Protein AF-K6YHX3-F1 (afdb_monomer_lite)

pLDDT: mean 87.64, std 15.16, range [45.12, 97.81]

Organism: NCBI:txid1128912

Secondary structure (DSSP, 8-state):
--HHHHHHHHHHHHHHHHHHTT--HHHHHHHHHHHHHHHHHHHH-HHHHHHHHHHHHHHHTT---GGGGGG-

Radius of gyration: 14.98 Å; chains: 1; bounding box: 31×29×38 Å

Structure (mmCIF, N/CA/C/O backbone):
data_AF-K6YHX3-F1
#
_entry.id   AF-K6YHX3-F1
#
loop_
_atom_site.group_PDB
_atom_site.id
_atom_site.type_symbol
_atom_site.label_atom_id
_atom_site.label_al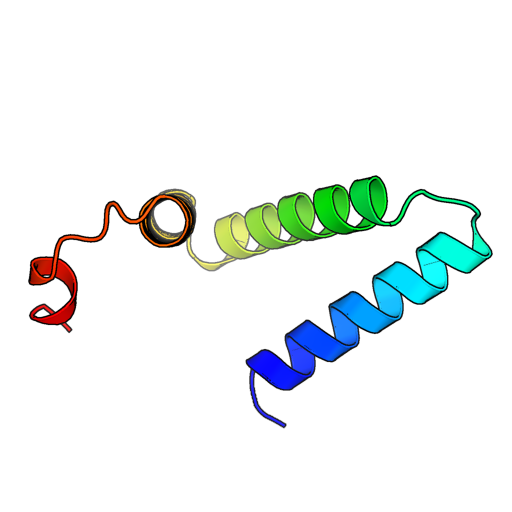t_id
_atom_site.label_comp_id
_atom_site.label_asym_id
_atom_site.label_entity_id
_atom_site.label_seq_id
_atom_site.pdbx_PDB_ins_code
_atom_site.Cartn_x
_atom_site.Cartn_y
_atom_site.Cartn_z
_atom_site.occupancy
_atom_site.B_iso_or_equiv
_atom_site.auth_seq_id
_atom_site.auth_comp_id
_atom_site.auth_asym_id
_atom_site.auth_atom_id
_atom_site.pdbx_PDB_model_num
ATOM 1 N N . MET A 1 1 ? -1.761 20.139 -7.127 1.00 69.62 1 MET A N 1
ATOM 2 C CA . MET A 1 1 ? -1.137 18.820 -6.873 1.00 69.62 1 MET A CA 1
ATOM 3 C C . MET A 1 1 ? -2.038 17.730 -7.430 1.00 69.62 1 MET A C 1
ATOM 5 O O . MET A 1 1 ? -3.242 17.806 -7.230 1.00 69.62 1 MET A O 1
ATOM 9 N N . SER A 1 2 ? -1.490 16.755 -8.153 1.00 92.94 2 SER A N 1
ATOM 10 C CA . SER A 1 2 ? -2.228 15.570 -8.608 1.00 92.94 2 SER A CA 1
ATOM 11 C C . SER A 1 2 ? -2.325 14.519 -7.493 1.00 92.94 2 SER A C 1
ATOM 13 O O . SER A 1 2 ? -1.508 14.512 -6.567 1.00 92.94 2 SER A O 1
ATOM 15 N N . LYS A 1 3 ? -3.270 13.575 -7.610 1.00 90.50 3 LYS A N 1
ATOM 16 C CA . LYS A 1 3 ? -3.369 12.423 -6.692 1.00 90.50 3 LYS A CA 1
ATOM 17 C C . LYS A 1 3 ? -2.041 11.663 -6.545 1.00 90.50 3 LYS A C 1
ATOM 19 O O . LYS A 1 3 ? -1.691 11.231 -5.455 1.00 90.50 3 LYS A O 1
ATOM 24 N N . TYR A 1 4 ? -1.261 11.579 -7.624 1.00 90.88 4 TYR A N 1
ATOM 25 C CA . TYR A 1 4 ? 0.043 10.918 -7.622 1.00 90.88 4 TYR A CA 1
ATOM 26 C C . TYR A 1 4 ? 1.126 11.743 -6.925 1.00 90.88 4 TYR A C 1
ATOM 28 O O . TYR A 1 4 ? 1.981 11.164 -6.269 1.00 90.88 4 TYR A O 1
ATOM 36 N N . SER A 1 5 ? 1.105 13.078 -7.027 1.00 93.69 5 SER A N 1
ATOM 37 C CA . SER A 1 5 ? 2.057 13.905 -6.268 1.00 93.69 5 SER A CA 1
ATOM 38 C C . SER A 1 5 ? 1.817 13.835 -4.760 1.00 93.69 5 SER A C 1
ATOM 40 O O . SER A 1 5 ? 2.783 13.827 -4.011 1.00 93.69 5 SER A O 1
ATOM 42 N N . ILE A 1 6 ? 0.556 13.711 -4.325 1.00 93.69 6 ILE A N 1
ATOM 43 C CA . ILE A 1 6 ? 0.221 13.523 -2.906 1.00 93.69 6 ILE A CA 1
ATOM 44 C C . ILE A 1 6 ? 0.772 12.179 -2.421 1.00 93.69 6 ILE A C 1
ATOM 46 O O . ILE A 1 6 ? 1.503 12.138 -1.441 1.00 93.69 6 ILE A O 1
ATOM 50 N N . ALA A 1 7 ? 0.507 11.096 -3.160 1.00 93.50 7 ALA A N 1
ATOM 51 C CA . ALA A 1 7 ? 1.025 9.772 -2.818 1.00 93.50 7 ALA A CA 1
ATOM 52 C C . ALA A 1 7 ? 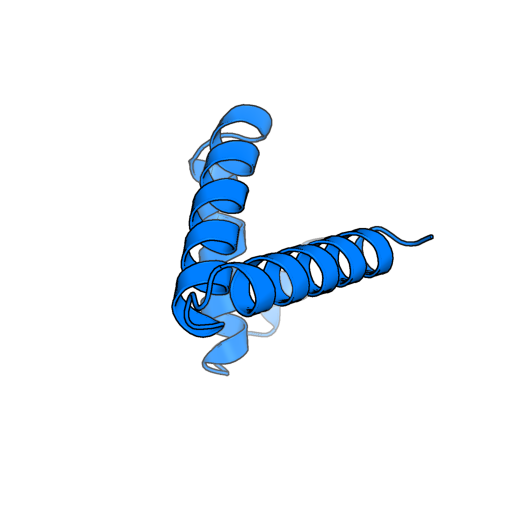2.564 9.731 -2.762 1.00 93.50 7 ALA A C 1
ATOM 54 O O . ALA A 1 7 ? 3.126 9.134 -1.850 1.00 93.50 7 ALA A O 1
ATOM 55 N N . LYS A 1 8 ? 3.251 10.399 -3.701 1.00 94.44 8 LYS A N 1
ATOM 56 C CA . LYS A 1 8 ? 4.719 10.509 -3.689 1.00 94.44 8 LYS A CA 1
ATOM 57 C C . LYS A 1 8 ? 5.240 11.227 -2.448 1.00 94.44 8 LYS A C 1
ATOM 59 O O . LYS A 1 8 ? 6.237 10.783 -1.893 1.00 94.44 8 LYS A O 1
ATOM 64 N N . GLN A 1 9 ? 4.573 12.300 -2.023 1.00 96.25 9 GLN A N 1
ATOM 65 C CA . GLN A 1 9 ? 4.958 13.005 -0.804 1.00 96.25 9 GLN A CA 1
ATOM 66 C C . GLN A 1 9 ? 4.772 12.109 0.424 1.00 96.25 9 GLN A C 1
ATOM 68 O O . GLN A 1 9 ? 5.705 11.971 1.199 1.00 96.25 9 GLN A O 1
ATOM 73 N N . CYS A 1 10 ? 3.641 11.406 0.542 1.00 95.81 10 CYS A N 1
ATOM 74 C CA . CYS A 1 10 ? 3.418 10.479 1.655 1.00 95.81 10 CYS A CA 1
ATOM 75 C C . CYS A 1 10 ? 4.475 9.365 1.727 1.00 95.81 10 CYS A C 1
ATOM 77 O O . CYS A 1 10 ? 4.875 8.978 2.818 1.00 95.81 10 CYS A O 1
ATOM 79 N N . ILE A 1 11 ? 4.935 8.856 0.578 1.00 96.88 11 ILE A N 1
ATOM 80 C CA . ILE A 1 11 ? 6.034 7.881 0.531 1.00 96.88 11 ILE A CA 1
ATOM 81 C C . ILE A 1 11 ? 7.339 8.518 1.020 1.00 96.88 11 ILE A C 1
ATOM 83 O O . ILE A 1 11 ? 8.036 7.916 1.827 1.00 96.88 11 ILE A O 1
ATOM 87 N N . ALA A 1 12 ? 7.664 9.729 0.557 1.00 97.38 12 ALA A N 1
ATOM 88 C CA . ALA A 1 12 ? 8.870 10.431 0.991 1.00 97.38 12 ALA A CA 1
ATOM 89 C C . ALA A 1 12 ? 8.867 10.687 2.506 1.00 97.38 12 ALA A C 1
ATOM 91 O O . ALA A 1 12 ? 9.874 10.445 3.165 1.00 97.38 12 ALA A O 1
ATOM 92 N N . ASP A 1 13 ? 7.725 11.102 3.055 1.00 97.19 13 ASP A N 1
ATOM 93 C CA . ASP A 1 13 ? 7.556 11.343 4.488 1.00 97.19 13 ASP A CA 1
ATOM 94 C C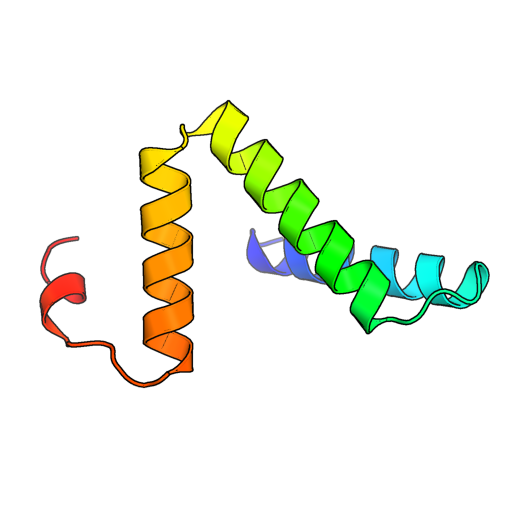 . ASP A 1 13 ? 7.708 10.038 5.293 1.00 97.19 13 ASP A C 1
ATOM 96 O O . ASP A 1 13 ? 8.377 10.021 6.324 1.00 97.19 13 ASP A O 1
ATOM 100 N N . ALA A 1 14 ? 7.146 8.925 4.802 1.00 96.38 14 ALA A N 1
ATOM 101 C CA . ALA A 1 14 ? 7.273 7.615 5.443 1.00 96.38 14 ALA A CA 1
ATOM 102 C C . ALA A 1 14 ? 8.725 7.108 5.466 1.00 96.38 14 ALA A C 1
ATOM 104 O O . ALA A 1 14 ? 9.167 6.576 6.480 1.00 96.38 14 ALA A O 1
ATOM 105 N N . LEU A 1 15 ? 9.473 7.299 4.375 1.00 97.69 15 LEU A N 1
ATOM 106 C CA . LEU A 1 15 ? 10.888 6.923 4.300 1.00 97.69 15 LEU A CA 1
ATOM 107 C C . LEU A 1 15 ? 11.768 7.810 5.191 1.00 97.69 15 LEU A C 1
ATOM 109 O O . LEU A 1 15 ? 12.690 7.315 5.832 1.00 97.69 15 LEU A O 1
ATOM 113 N N . ALA A 1 16 ? 11.464 9.108 5.282 1.00 97.81 16 ALA A N 1
ATOM 114 C CA . ALA A 1 16 ? 12.173 10.007 6.189 1.00 97.81 16 ALA A CA 1
ATOM 115 C C . ALA A 1 16 ? 11.982 9.578 7.654 1.00 97.81 16 ALA A C 1
ATOM 117 O O . ALA A 1 16 ? 12.964 9.414 8.376 1.00 97.81 16 ALA A O 1
ATOM 118 N N . ALA A 1 17 ? 10.738 9.302 8.061 1.00 96.88 17 ALA A N 1
ATOM 119 C CA . ALA A 1 17 ? 10.430 8.807 9.402 1.00 96.88 17 ALA A CA 1
ATOM 120 C C . ALA A 1 17 ? 11.075 7.437 9.683 1.00 96.88 17 ALA A C 1
ATOM 122 O O . ALA A 1 17 ? 11.592 7.206 10.774 1.00 96.88 17 ALA A O 1
ATOM 123 N N . ALA A 1 18 ? 11.100 6.536 8.695 1.00 97.06 18 ALA A N 1
ATOM 124 C CA . ALA A 1 18 ? 11.775 5.247 8.823 1.00 97.06 18 ALA A CA 1
ATOM 125 C C . ALA A 1 18 ? 13.280 5.415 9.073 1.00 97.06 18 ALA A C 1
ATOM 127 O O . ALA A 1 18 ? 13.829 4.775 9.969 1.00 97.06 18 ALA A O 1
ATOM 128 N N . SER A 1 19 ? 13.931 6.330 8.347 1.00 96.56 19 SER A N 1
ATOM 129 C CA . SER A 1 19 ? 15.347 6.639 8.548 1.00 96.56 19 SER A CA 1
ATOM 130 C C . SER A 1 19 ? 15.636 7.226 9.933 1.00 96.56 19 SER A C 1
ATOM 132 O O . SER A 1 19 ? 16.691 6.931 10.490 1.00 96.56 19 SER A O 1
ATOM 134 N N . GLU A 1 20 ? 14.744 8.054 10.483 1.00 97.50 20 GLU A N 1
ATOM 135 C CA . GLU A 1 20 ? 14.891 8.621 11.834 1.00 97.50 20 GLU A CA 1
ATOM 136 C C . GLU A 1 20 ? 14.798 7.536 12.920 1.00 97.50 20 GLU A C 1
ATOM 138 O O . GLU A 1 20 ? 15.570 7.541 13.879 1.00 97.50 20 GLU A O 1
ATOM 143 N N . GLU A 1 21 ? 13.913 6.558 12.725 1.00 96.25 21 GLU A N 1
ATOM 144 C CA . GLU A 1 21 ? 13.653 5.457 13.662 1.00 96.25 21 GLU A CA 1
ATOM 145 C C . GLU A 1 21 ? 14.527 4.208 13.408 1.00 96.25 21 GLU A C 1
ATOM 147 O O . GLU A 1 21 ? 14.378 3.191 14.084 1.00 96.25 21 GLU A O 1
ATOM 152 N N . ASN A 1 22 ? 15.471 4.264 12.457 1.00 96.06 22 ASN A N 1
ATOM 153 C CA . ASN A 1 22 ? 16.295 3.126 12.007 1.00 96.06 22 ASN A CA 1
ATOM 154 C C . ASN A 1 22 ? 15.475 1.903 11.542 1.00 96.06 22 ASN A C 1
ATOM 156 O O . ASN A 1 22 ? 15.881 0.752 11.726 1.00 96.06 22 ASN A O 1
ATOM 160 N N . ILE A 1 23 ? 14.320 2.149 10.931 1.00 97.06 23 ILE A N 1
ATOM 161 C CA . ILE A 1 23 ? 13.475 1.136 10.295 1.00 97.06 23 ILE A CA 1
ATOM 162 C C . ILE A 1 23 ? 13.932 0.963 8.843 1.00 97.06 23 ILE A C 1
ATOM 164 O O . ILE A 1 23 ? 14.294 1.929 8.176 1.00 97.06 23 ILE A O 1
ATOM 168 N N . ASN A 1 24 ? 13.915 -0.271 8.335 1.00 97.19 24 ASN A N 1
ATOM 169 C CA . ASN A 1 24 ? 14.233 -0.533 6.934 1.00 97.19 24 ASN A CA 1
ATOM 170 C C . ASN A 1 24 ? 13.166 0.088 6.019 1.00 97.19 24 ASN A C 1
ATOM 172 O O . ASN A 1 24 ? 11.971 -0.136 6.217 1.00 97.19 24 ASN A O 1
ATOM 176 N N . ASP A 1 25 ? 13.598 0.797 4.977 1.00 96.31 25 ASP A N 1
ATOM 177 C CA . ASP A 1 25 ? 12.727 1.361 3.940 1.00 96.31 25 ASP A CA 1
ATOM 178 C C . ASP A 1 25 ? 11.712 0.341 3.402 1.00 96.31 25 ASP A C 1
ATOM 180 O O . ASP A 1 25 ? 10.550 0.675 3.180 1.00 96.31 25 ASP A O 1
ATOM 184 N N . SER A 1 26 ? 12.129 -0.917 3.225 1.00 95.88 26 SER A N 1
ATOM 185 C CA . SER A 1 26 ? 11.255 -1.990 2.737 1.00 95.88 26 SER A CA 1
ATOM 186 C C . SER A 1 26 ? 10.120 -2.283 3.721 1.00 95.88 26 SER A C 1
ATOM 188 O O . SER A 1 26 ? 8.964 -2.327 3.307 1.00 95.88 26 SER A O 1
ATOM 190 N N . ASP A 1 27 ? 10.420 -2.380 5.019 1.00 96.44 27 ASP A N 1
ATOM 191 C CA . ASP A 1 27 ? 9.420 -2.635 6.064 1.00 96.44 27 ASP A CA 1
ATOM 192 C C . ASP A 1 27 ? 8.423 -1.468 6.167 1.00 96.44 27 ASP A C 1
ATOM 194 O O . ASP A 1 27 ? 7.211 -1.666 6.295 1.00 96.44 27 ASP A O 1
ATOM 198 N N . ALA A 1 28 ? 8.919 -0.231 6.054 1.00 97.00 28 ALA A N 1
ATOM 199 C CA . ALA A 1 28 ? 8.088 0.969 6.062 1.00 97.00 28 ALA A CA 1
ATOM 200 C C . ALA A 1 28 ? 7.149 1.029 4.844 1.00 97.00 28 ALA A C 1
ATOM 202 O O . ALA A 1 28 ? 5.964 1.351 4.978 1.00 97.00 28 ALA A O 1
ATOM 203 N N . LEU A 1 29 ? 7.649 0.683 3.654 1.00 96.75 29 LEU A N 1
ATOM 204 C CA . LEU A 1 29 ? 6.849 0.626 2.429 1.00 96.75 29 LEU A CA 1
ATOM 205 C C . LEU A 1 29 ? 5.815 -0.506 2.469 1.00 96.75 29 LEU A C 1
ATOM 207 O O . LEU A 1 29 ? 4.675 -0.299 2.048 1.00 96.75 29 LEU A O 1
ATOM 211 N N . GLU A 1 30 ? 6.167 -1.675 3.005 1.00 96.19 30 GLU A N 1
ATOM 212 C CA . GLU A 1 30 ? 5.226 -2.780 3.212 1.00 96.19 30 GLU A CA 1
ATOM 213 C C . GLU A 1 30 ? 4.085 -2.366 4.148 1.00 96.19 30 GLU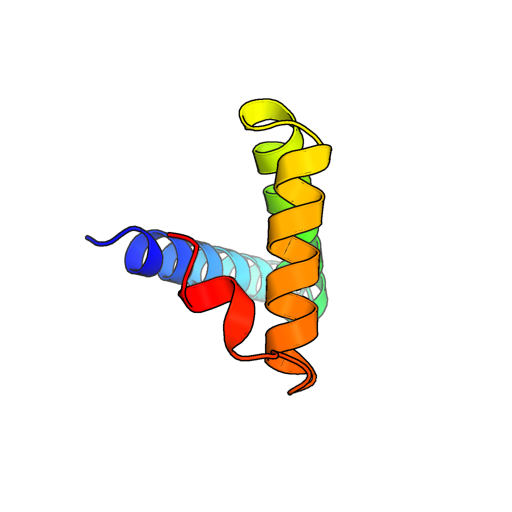 A C 1
ATOM 215 O O . GLU A 1 30 ? 2.906 -2.515 3.802 1.00 96.19 30 GLU A O 1
ATOM 220 N N . ALA A 1 31 ? 4.413 -1.759 5.292 1.00 96.69 31 ALA A N 1
ATOM 221 C CA . ALA A 1 31 ? 3.422 -1.245 6.233 1.00 96.69 31 ALA A CA 1
ATOM 222 C C . ALA A 1 31 ? 2.515 -0.175 5.597 1.00 96.69 31 ALA A C 1
ATOM 224 O O . ALA A 1 31 ? 1.296 -0.168 5.825 1.00 96.69 31 ALA A O 1
ATOM 225 N N . LEU A 1 32 ? 3.081 0.700 4.759 1.00 96.44 32 LEU A N 1
ATOM 226 C CA . LEU A 1 32 ? 2.335 1.722 4.026 1.00 96.44 32 LEU A CA 1
ATOM 227 C C . LEU A 1 32 ? 1.335 1.094 3.041 1.00 96.44 32 LEU A C 1
ATOM 229 O O . LEU A 1 32 ? 0.172 1.504 3.003 1.00 96.44 32 LEU A O 1
ATOM 233 N N . ILE A 1 33 ? 1.755 0.078 2.281 1.00 95.19 33 ILE A N 1
ATOM 234 C CA . ILE A 1 33 ? 0.890 -0.645 1.336 1.00 95.19 33 ILE A CA 1
ATOM 235 C C . ILE A 1 33 ? -0.252 -1.343 2.079 1.00 95.19 33 ILE A C 1
ATOM 237 O O . ILE A 1 33 ? -1.414 -1.163 1.710 1.00 95.19 33 ILE A O 1
ATOM 241 N N . ILE A 1 34 ? 0.045 -2.088 3.148 1.00 95.94 34 ILE A N 1
ATOM 242 C CA . ILE A 1 34 ? -0.967 -2.790 3.957 1.00 95.94 34 ILE A CA 1
ATOM 243 C C . ILE A 1 34 ? -2.002 -1.797 4.503 1.00 95.94 34 ILE A C 1
ATOM 245 O O . ILE A 1 34 ? -3.212 -2.022 4.397 1.00 95.94 34 ILE A O 1
ATOM 249 N N . SER A 1 35 ? -1.537 -0.659 5.021 1.00 96.56 35 SER A N 1
ATOM 250 C CA . SER A 1 35 ? -2.402 0.396 5.555 1.00 96.56 35 SER A CA 1
ATOM 251 C C . SER A 1 35 ? -3.288 1.016 4.471 1.00 96.56 35 SER A C 1
ATOM 253 O O . SER A 1 35 ? -4.490 1.202 4.677 1.00 96.56 35 SER A O 1
ATOM 255 N N . ALA A 1 36 ? -2.735 1.290 3.286 1.00 95.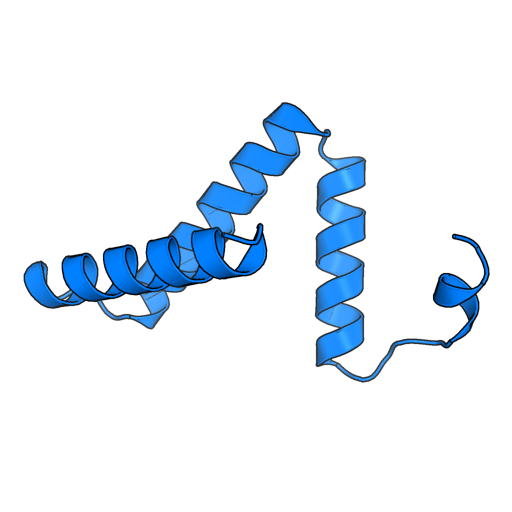50 36 ALA A N 1
ATOM 256 C CA . ALA A 1 36 ? -3.496 1.819 2.157 1.00 95.50 36 ALA A CA 1
ATOM 257 C C . ALA A 1 36 ? -4.567 0.828 1.668 1.00 95.50 36 ALA A C 1
ATOM 259 O O . ALA A 1 36 ? -5.708 1.223 1.421 1.00 95.50 36 ALA A O 1
ATOM 260 N N . ILE A 1 37 ? -4.238 -0.465 1.590 1.00 96.00 37 ILE A N 1
ATOM 261 C CA . ILE A 1 37 ? -5.179 -1.537 1.229 1.00 96.00 37 ILE A CA 1
ATOM 262 C C . ILE A 1 37 ? -6.340 -1.599 2.225 1.00 96.00 37 ILE A C 1
ATOM 264 O O . ILE A 1 37 ? -7.500 -1.705 1.812 1.00 96.00 37 ILE A O 1
ATOM 268 N N . ALA A 1 38 ? -6.060 -1.487 3.526 1.00 96.94 38 ALA A N 1
ATOM 269 C CA . ALA A 1 38 ? -7.097 -1.456 4.553 1.00 96.94 38 ALA A CA 1
ATOM 270 C C . ALA A 1 38 ? -8.036 -0.248 4.374 1.00 96.94 38 ALA A C 1
ATOM 272 O O . ALA A 1 38 ? -9.258 -0.403 4.396 1.00 96.94 38 ALA A O 1
ATOM 273 N N . GLN A 1 39 ? -7.488 0.942 4.104 1.00 96.75 39 GLN A N 1
ATOM 274 C CA . GLN A 1 39 ? -8.287 2.152 3.876 1.00 96.75 39 GLN A CA 1
ATOM 275 C C . GLN A 1 39 ? -9.155 2.070 2.613 1.00 96.75 39 GLN A C 1
ATOM 277 O O . GLN A 1 39 ? -10.329 2.449 2.636 1.00 96.75 39 GLN A O 1
ATOM 282 N N . ILE A 1 40 ? -8.625 1.531 1.513 1.00 95.44 40 ILE A N 1
ATOM 283 C CA . ILE A 1 40 ? -9.412 1.321 0.287 1.00 95.44 40 ILE A CA 1
ATOM 284 C C . ILE A 1 40 ? -10.509 0.286 0.545 1.00 95.44 40 ILE A C 1
ATOM 286 O O . ILE A 1 40 ? -11.648 0.482 0.132 1.00 95.44 40 ILE A O 1
ATOM 290 N N . THR A 1 41 ? -10.212 -0.775 1.296 1.00 96.19 41 THR A N 1
ATOM 291 C CA . THR A 1 41 ? -11.206 -1.795 1.661 1.00 96.19 41 THR A CA 1
ATOM 292 C C . THR A 1 41 ? -12.347 -1.207 2.480 1.00 96.19 41 THR A C 1
ATOM 294 O O . THR A 1 41 ? -13.505 -1.515 2.204 1.00 96.19 41 THR A O 1
ATOM 297 N N . ASN A 1 42 ? -12.045 -0.306 3.415 1.00 97.06 42 ASN A N 1
ATOM 298 C CA . ASN A 1 42 ? -13.059 0.381 4.212 1.00 97.06 42 ASN A CA 1
ATOM 299 C C . ASN A 1 42 ? -13.912 1.358 3.385 1.00 97.06 42 ASN A C 1
ATOM 301 O O . ASN A 1 42 ? -15.099 1.509 3.655 1.00 97.06 42 ASN A O 1
ATOM 305 N N . THR A 1 43 ? -13.329 2.026 2.386 1.00 96.50 43 THR A N 1
ATOM 306 C CA . THR A 1 43 ? -14.006 3.098 1.628 1.00 96.50 43 THR A CA 1
ATOM 307 C C . THR A 1 43 ? -14.697 2.623 0.349 1.00 96.50 43 THR A C 1
ATOM 309 O O . THR A 1 43 ? -15.738 3.161 -0.018 1.00 96.50 43 THR A O 1
ATOM 312 N N . ALA A 1 44 ? -14.140 1.623 -0.334 1.00 94.00 44 ALA A N 1
ATOM 313 C CA . ALA A 1 44 ? -14.607 1.116 -1.627 1.00 94.00 44 ALA A CA 1
ATOM 314 C C . ALA A 1 44 ? -15.025 -0.367 -1.594 1.00 94.00 44 ALA A C 1
ATOM 316 O O . ALA A 1 44 ? -15.564 -0.877 -2.578 1.00 94.00 44 ALA A O 1
ATOM 317 N N . GLY A 1 45 ? -14.799 -1.058 -0.473 1.00 95.81 45 GLY A N 1
ATOM 318 C CA . GLY A 1 45 ? -15.133 -2.467 -0.290 1.00 95.81 45 GLY A CA 1
ATOM 319 C C . GLY A 1 45 ? -14.060 -3.430 -0.806 1.00 95.81 45 GLY A C 1
ATOM 320 O O . GLY A 1 45 ? -13.324 -3.152 -1.753 1.00 95.81 45 GLY A O 1
ATOM 321 N N . ALA A 1 46 ? -14.018 -4.623 -0.206 1.00 93.88 46 ALA A N 1
ATOM 322 C CA . ALA A 1 46 ? -12.990 -5.635 -0.465 1.00 93.88 46 ALA A CA 1
ATOM 323 C C . ALA A 1 46 ? -12.891 -6.059 -1.940 1.00 93.88 46 ALA A C 1
ATOM 325 O O . ALA A 1 46 ? -11.789 -6.234 -2.457 1.00 93.88 46 ALA A O 1
ATOM 326 N N . LYS A 1 47 ? -14.030 -6.175 -2.641 1.00 95.00 47 LYS A N 1
ATOM 327 C CA . LYS A 1 47 ? -14.054 -6.545 -4.065 1.00 95.00 47 LYS A CA 1
ATOM 328 C C . LYS A 1 47 ? -13.289 -5.533 -4.916 1.00 95.00 47 LYS A C 1
ATOM 330 O O . LYS A 1 47 ? -12.447 -5.921 -5.720 1.00 95.00 47 LYS A O 1
ATOM 335 N N . ARG A 1 48 ? -13.549 -4.238 -4.713 1.00 91.81 48 ARG A N 1
ATOM 336 C CA . ARG A 1 48 ? -12.902 -3.184 -5.494 1.00 91.81 48 ARG A CA 1
ATOM 337 C C . ARG A 1 48 ? -11.410 -3.094 -5.190 1.00 91.81 48 ARG A C 1
ATOM 339 O O . ARG A 1 48 ? -10.617 -2.897 -6.107 1.00 91.81 48 ARG A O 1
ATOM 346 N N . THR A 1 49 ? -11.029 -3.261 -3.925 1.00 94.31 49 THR A N 1
ATOM 347 C CA . THR A 1 49 ? -9.620 -3.316 -3.524 1.00 94.31 49 THR A CA 1
ATOM 348 C C . THR A 1 49 ? -8.888 -4.461 -4.220 1.00 94.31 49 THR A C 1
ATOM 350 O O . THR A 1 49 ? -7.833 -4.236 -4.809 1.00 94.31 49 THR A O 1
ATOM 353 N N . ALA A 1 50 ? -9.468 -5.665 -4.211 1.00 93.56 50 ALA A N 1
ATOM 354 C CA . ALA A 1 50 ? -8.877 -6.839 -4.847 1.00 93.56 50 ALA A CA 1
ATOM 355 C C . ALA A 1 50 ? -8.689 -6.647 -6.361 1.00 93.56 50 ALA A C 1
ATOM 357 O O . ALA A 1 50 ? -7.623 -6.960 -6.878 1.00 93.56 50 ALA A O 1
ATOM 358 N N . GLU A 1 51 ? -9.678 -6.074 -7.058 1.00 93.19 51 GLU A N 1
ATOM 359 C CA . GLU A 1 51 ? -9.582 -5.771 -8.496 1.00 93.19 51 GLU A CA 1
ATOM 360 C C . GLU A 1 51 ? -8.412 -4.831 -8.826 1.00 93.19 51 GLU A C 1
ATOM 362 O O . GLU A 1 51 ? -7.703 -5.048 -9.806 1.00 93.19 51 GLU A O 1
ATOM 367 N N . ILE A 1 52 ? -8.205 -3.781 -8.023 1.00 91.81 52 ILE A N 1
ATOM 368 C CA . ILE A 1 52 ? -7.121 -2.812 -8.244 1.00 91.81 52 ILE A CA 1
ATOM 369 C C . ILE A 1 52 ? -5.756 -3.468 -8.011 1.00 91.81 52 ILE A C 1
ATOM 371 O O . ILE A 1 52 ? -4.839 -3.261 -8.802 1.00 91.81 52 ILE A O 1
ATOM 375 N N . ILE A 1 53 ? -5.621 -4.268 -6.951 1.00 92.38 53 ILE A N 1
ATOM 376 C CA . ILE A 1 53 ? -4.366 -4.963 -6.637 1.00 92.38 53 ILE A CA 1
ATOM 377 C C . ILE A 1 53 ? -4.039 -5.998 -7.715 1.00 92.38 53 ILE A C 1
ATOM 379 O O . ILE A 1 53 ? -2.921 -6.009 -8.222 1.00 92.38 53 ILE A O 1
ATOM 383 N N . ASP A 1 54 ? -5.005 -6.839 -8.094 1.00 91.12 54 ASP A N 1
ATOM 384 C CA . ASP A 1 54 ? -4.825 -7.849 -9.144 1.00 91.12 54 ASP A CA 1
ATOM 385 C C . ASP A 1 54 ? -4.411 -7.195 -10.470 1.00 91.12 54 ASP A C 1
ATOM 387 O O . ASP A 1 54 ? -3.490 -7.669 -11.133 1.00 91.12 54 ASP A O 1
ATOM 391 N N . TYR A 1 55 ? -5.013 -6.052 -10.819 1.00 86.94 55 TYR A N 1
ATOM 392 C CA . TYR A 1 55 ? -4.613 -5.277 -11.991 1.00 86.94 55 TYR A CA 1
ATOM 393 C C . TYR A 1 55 ? -3.142 -4.838 -11.933 1.00 86.94 55 TYR A C 1
ATOM 395 O O . TYR A 1 55 ? -2.400 -5.073 -12.888 1.00 86.94 55 TYR A O 1
ATOM 403 N N . GLU A 1 56 ? -2.698 -4.229 -10.830 1.00 87.69 56 GLU A N 1
ATOM 404 C CA . GLU A 1 56 ? -1.314 -3.753 -10.717 1.00 87.69 56 GLU A CA 1
ATOM 405 C C . GLU A 1 56 ? -0.305 -4.910 -10.689 1.00 87.69 56 GLU A C 1
ATOM 407 O O . GLU A 1 56 ? 0.730 -4.840 -11.350 1.00 87.69 56 GLU A O 1
ATOM 412 N N . LEU A 1 57 ? -0.620 -6.021 -10.016 1.00 88.88 57 LEU A N 1
ATOM 413 C CA . LEU A 1 57 ? 0.236 -7.213 -10.009 1.00 88.88 57 LEU A CA 1
ATOM 414 C C . LEU A 1 57 ? 0.362 -7.842 -11.406 1.00 88.88 57 LEU A C 1
ATOM 416 O O . LEU A 1 57 ? 1.454 -8.250 -11.817 1.00 88.88 57 LEU A O 1
ATOM 420 N N . ARG A 1 58 ? -0.730 -7.882 -12.180 1.00 83.31 58 ARG A N 1
ATOM 421 C CA . ARG A 1 58 ? -0.705 -8.329 -13.584 1.00 83.31 58 ARG A CA 1
ATOM 422 C C . ARG A 1 58 ? 0.085 -7.385 -14.480 1.00 83.31 58 ARG A C 1
ATOM 424 O O . ARG A 1 58 ? 0.782 -7.843 -15.381 1.00 83.31 58 ARG A O 1
ATOM 431 N N . ASN A 1 59 ? 0.006 -6.082 -14.226 1.00 81.56 59 ASN A N 1
ATOM 432 C CA . ASN A 1 59 ? 0.784 -5.086 -14.955 1.00 81.56 59 ASN A CA 1
ATOM 433 C C . ASN A 1 59 ? 2.289 -5.268 -14.717 1.00 81.56 59 ASN A C 1
ATOM 435 O O . ASN A 1 59 ? 3.064 -5.349 -15.667 1.00 81.56 59 ASN A O 1
ATOM 439 N N . ILE A 1 60 ? 2.693 -5.412 -13.452 1.00 83.25 60 ILE A N 1
ATOM 440 C CA . ILE A 1 60 ? 4.096 -5.607 -13.057 1.00 83.25 60 ILE A CA 1
ATOM 441 C C . ILE A 1 60 ? 4.661 -6.914 -13.631 1.00 83.25 60 ILE A C 1
ATOM 443 O O . ILE A 1 60 ? 5.805 -6.947 -14.077 1.00 83.25 60 ILE A O 1
ATOM 447 N N . SER A 1 61 ? 3.858 -7.980 -13.671 1.00 74.88 61 SER A N 1
ATOM 448 C CA . SER A 1 61 ? 4.255 -9.273 -14.249 1.00 74.88 61 SER A CA 1
ATOM 449 C C . SER A 1 61 ? 4.234 -9.312 -15.784 1.00 74.88 61 SER A C 1
ATOM 451 O O . SER A 1 61 ? 4.555 -10.345 -16.369 1.00 74.88 61 SER A O 1
ATOM 453 N N . GLY A 1 62 ? 3.873 -8.209 -16.454 1.00 68.19 62 GLY A N 1
ATOM 454 C CA . GLY A 1 62 ? 3.777 -8.142 -17.915 1.00 68.19 62 GLY A CA 1
ATOM 455 C C . GLY A 1 62 ? 2.621 -8.963 -18.501 1.00 68.19 62 GLY A C 1
ATOM 456 O O . GLY A 1 62 ? 2.595 -9.213 -19.703 1.00 68.19 62 GLY A O 1
ATOM 457 N N . ALA A 1 63 ? 1.663 -9.376 -17.668 1.00 62.00 63 ALA A N 1
ATOM 458 C CA . ALA A 1 63 ? 0.544 -10.246 -18.022 1.00 62.00 63 ALA A CA 1
ATOM 459 C C . ALA A 1 63 ? -0.722 -9.479 -18.459 1.00 62.00 63 ALA A C 1
ATOM 461 O O . ALA A 1 63 ? -1.798 -10.071 -18.563 1.00 62.00 63 ALA A O 1
ATOM 462 N N . LEU A 1 64 ? -0.638 -8.160 -18.681 1.00 57.50 64 LEU A N 1
ATOM 463 C CA . LEU A 1 64 ? -1.799 -7.357 -19.068 1.00 57.50 64 LEU A CA 1
ATOM 464 C C . LEU A 1 64 ? -2.185 -7.580 -20.534 1.00 57.50 64 LEU A C 1
ATOM 466 O O . LEU A 1 64 ? -1.577 -7.039 -21.460 1.00 57.50 64 LEU A O 1
ATOM 470 N N . ASP A 1 65 ? -3.260 -8.342 -20.709 1.00 54.69 65 ASP A N 1
ATOM 471 C CA . ASP A 1 65 ? -4.006 -8.428 -21.955 1.00 54.69 65 ASP A CA 1
ATOM 472 C C . ASP A 1 65 ? -4.750 -7.104 -22.219 1.00 54.69 65 ASP A C 1
ATOM 474 O O . ASP A 1 65 ? -5.370 -6.515 -21.325 1.00 54.69 65 ASP A O 1
ATOM 478 N N . LYS A 1 66 ? -4.674 -6.599 -23.453 1.00 55.06 66 LYS A N 1
ATOM 479 C CA . LYS A 1 66 ? -5.119 -5.242 -23.841 1.00 55.06 66 LYS A CA 1
ATOM 480 C C . LYS A 1 66 ? -6.642 -5.056 -23.814 1.00 55.06 66 LYS A C 1
ATOM 482 O O . LYS A 1 66 ? -7.124 -3.947 -24.050 1.00 55.06 66 LYS A O 1
ATOM 487 N N . ASP A 1 67 ? -7.402 -6.105 -23.524 1.00 53.34 67 ASP A N 1
ATOM 488 C CA . ASP A 1 67 ? -8.862 -6.095 -23.595 1.00 53.34 67 ASP A CA 1
ATOM 489 C C . ASP A 1 67 ? -9.538 -5.347 -22.438 1.00 53.34 67 ASP A C 1
ATOM 491 O O . ASP A 1 67 ? -10.613 -4.777 -22.627 1.00 53.34 67 ASP A O 1
ATOM 495 N N . PHE A 1 68 ? -8.891 -5.216 -21.275 1.00 52.97 68 PHE A N 1
ATOM 496 C CA . PHE A 1 68 ? -9.478 -4.474 -20.151 1.00 52.97 68 PHE A CA 1
ATOM 497 C C . PHE A 1 68 ? -9.487 -2.946 -20.368 1.00 52.97 68 PHE A C 1
ATOM 499 O O . PHE A 1 68 ? -10.327 -2.240 -19.812 1.00 52.97 68 PHE A O 1
ATOM 506 N N . LEU A 1 69 ? -8.598 -2.422 -21.224 1.00 52.03 69 LEU A N 1
ATOM 507 C CA . LEU A 1 69 ? -8.546 -0.996 -21.587 1.00 52.03 69 LEU A CA 1
ATOM 508 C C . LEU A 1 69 ? -9.738 -0.546 -22.447 1.00 52.03 69 LEU A C 1
ATOM 510 O O . LEU A 1 69 ? -10.006 0.648 -22.516 1.00 52.03 69 LEU A O 1
ATOM 514 N N . ARG A 1 70 ? -10.452 -1.471 -23.102 1.00 48.38 70 ARG A N 1
ATOM 515 C CA . ARG A 1 70 ? -11.583 -1.140 -23.989 1.00 48.38 70 ARG A CA 1
ATOM 516 C C . ARG A 1 70 ? -12.919 -0.974 -23.265 1.00 48.38 70 ARG A C 1
ATOM 518 O O . ARG A 1 70 ? -13.862 -0.479 -23.870 1.00 48.38 70 ARG A O 1
ATOM 525 N N . ALA A 1 71 ? -13.016 -1.393 -22.005 1.00 48.66 71 ALA A N 1
ATOM 526 C CA . ALA A 1 71 ? -14.271 -1.394 -21.252 1.00 48.66 71 ALA A CA 1
ATOM 527 C C . ALA A 1 71 ? -14.488 -0.134 -20.390 1.00 48.66 7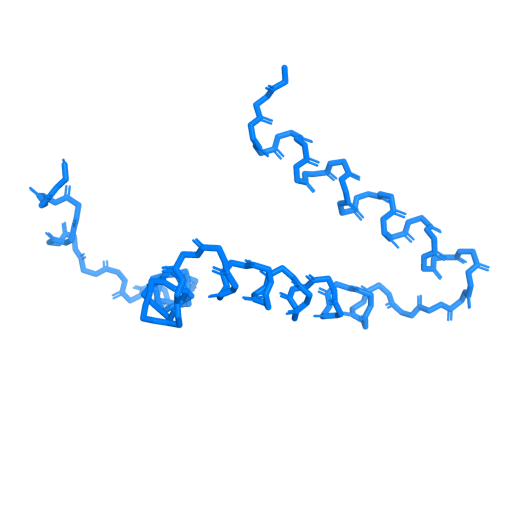1 ALA A C 1
ATOM 529 O O . ALA A 1 71 ? -15.377 -0.133 -19.537 1.00 48.66 71 ALA A O 1
ATOM 530 N N . ARG A 1 72 ? -13.676 0.917 -20.567 1.00 45.12 72 ARG A N 1
ATOM 531 C CA . ARG A 1 72 ? -13.707 2.117 -19.728 1.00 45.12 72 ARG A CA 1
ATOM 532 C C . ARG A 1 72 ? -13.699 3.410 -20.529 1.00 45.12 72 ARG A C 1
ATOM 534 O O . ARG A 1 72 ? -12.941 3.480 -21.518 1.00 45.12 72 ARG A O 1
#

Foldseek 3Di:
DDPVVVVVVVLVVQQVVCVVVVHDSVVSVVVVVVVVLVVCCVVVNPVVSVVVVVVVVCVVVVNDDPVVVVVD

Sequence (72 aa):
MSKYSIAKQCIADALAAASEENINDSDALEALIISAIAQITNTAGAKRTAEIIDYELRNISGALDKDFLRAR